Protein AF-A0A381U3B8-F1 (afdb_monomer)

Structure (mmCIF, N/CA/C/O backbone):
data_AF-A0A381U3B8-F1
#
_entry.id   AF-A0A381U3B8-F1
#
loop_
_atom_site.group_PDB
_atom_site.id
_atom_site.type_symbol
_atom_site.label_atom_id
_atom_site.label_alt_id
_atom_site.label_comp_id
_atom_site.label_asym_id
_atom_site.label_entity_id
_atom_site.label_seq_id
_atom_site.pdbx_PDB_ins_code
_atom_site.Cartn_x
_atom_site.Cartn_y
_atom_site.Cartn_z
_atom_site.occupancy
_atom_site.B_iso_or_equiv
_atom_site.auth_seq_id
_atom_site.auth_comp_id
_atom_site.auth_asym_id
_atom_site.auth_atom_id
_atom_site.pdbx_PDB_model_num
ATOM 1 N N . MET A 1 1 ? 16.292 30.294 47.007 1.00 71.69 1 MET A N 1
ATOM 2 C CA . MET A 1 1 ? 15.454 29.829 45.881 1.00 71.69 1 MET A CA 1
ATOM 3 C C . MET A 1 1 ? 14.102 30.485 46.007 1.00 71.69 1 MET A C 1
ATOM 5 O O . MET A 1 1 ?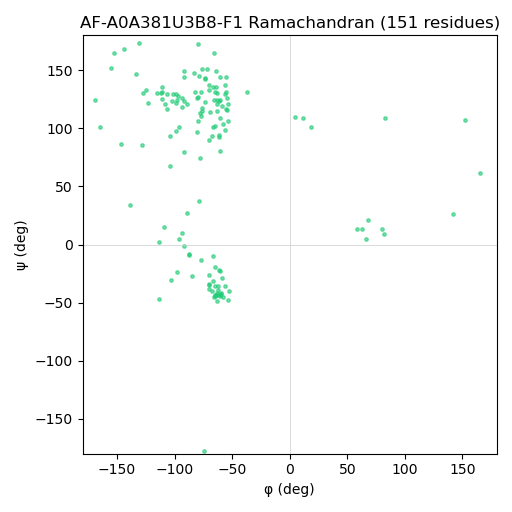 13.565 30.519 47.111 1.00 71.69 1 MET A O 1
ATOM 9 N N . ASP A 1 2 ? 13.577 31.007 44.906 1.00 92.19 2 ASP A N 1
ATOM 10 C CA . ASP A 1 2 ? 12.281 31.676 44.905 1.00 92.19 2 ASP A CA 1
ATOM 11 C C . ASP A 1 2 ? 11.144 30.650 44.964 1.00 92.19 2 ASP A C 1
ATOM 13 O O . ASP A 1 2 ? 11.273 29.522 44.484 1.00 92.19 2 ASP A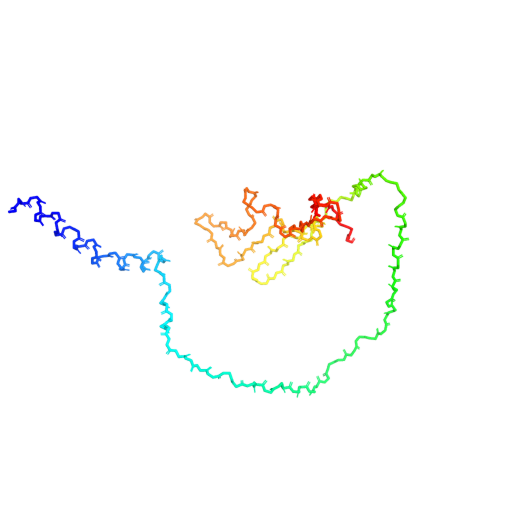 O 1
ATOM 17 N N . LYS A 1 3 ? 10.005 31.035 45.551 1.00 91.50 3 LYS A N 1
ATOM 18 C CA . LYS A 1 3 ? 8.826 30.158 45.708 1.00 91.50 3 LYS A CA 1
ATOM 19 C C . LYS A 1 3 ? 8.347 29.597 44.364 1.00 91.50 3 LYS A C 1
ATOM 21 O O . LYS A 1 3 ? 7.959 28.437 44.274 1.00 91.50 3 LYS A O 1
ATOM 26 N N . ASN A 1 4 ? 8.457 30.409 43.315 1.00 92.88 4 ASN A N 1
ATOM 27 C CA . ASN A 1 4 ? 8.100 30.040 41.947 1.00 92.88 4 ASN A CA 1
ATOM 28 C C . ASN A 1 4 ? 9.080 29.015 41.366 1.00 92.88 4 ASN A C 1
ATOM 30 O O . ASN A 1 4 ? 8.668 28.114 40.645 1.00 92.88 4 ASN A O 1
ATOM 34 N N . THR A 1 5 ? 10.363 29.112 41.723 1.00 93.88 5 THR A N 1
ATOM 35 C CA . THR A 1 5 ? 11.381 28.131 41.336 1.00 93.88 5 THR A CA 1
ATOM 36 C C . THR A 1 5 ? 11.096 26.781 41.987 1.00 93.88 5 THR A C 1
ATOM 38 O O . THR A 1 5 ? 11.118 25.763 41.306 1.00 93.88 5 THR A O 1
ATOM 41 N N . VAL A 1 6 ? 10.759 26.762 43.282 1.00 94.56 6 VAL A N 1
ATOM 42 C CA . VAL A 1 6 ? 10.397 25.523 43.996 1.00 94.56 6 VAL A CA 1
ATOM 43 C C . VAL A 1 6 ? 9.134 24.890 43.404 1.00 94.56 6 VAL A C 1
ATOM 45 O O . VAL A 1 6 ? 9.105 23.682 43.173 1.00 94.56 6 VAL A O 1
ATOM 48 N N . LEU A 1 7 ? 8.114 25.698 43.098 1.00 95.12 7 LEU A N 1
ATOM 49 C CA . LEU A 1 7 ? 6.884 25.217 42.469 1.00 95.12 7 LEU A CA 1
ATOM 50 C C . LEU A 1 7 ? 7.138 24.640 41.066 1.00 95.12 7 LEU A C 1
ATOM 52 O O . LEU A 1 7 ? 6.602 23.584 40.740 1.00 95.12 7 LEU A O 1
ATOM 56 N N . ALA A 1 8 ? 7.981 25.289 40.256 1.00 95.00 8 ALA A N 1
ATOM 57 C CA . ALA A 1 8 ? 8.345 24.795 38.929 1.00 95.00 8 ALA A CA 1
ATOM 58 C C . ALA A 1 8 ? 9.031 23.421 39.000 1.00 95.00 8 ALA A C 1
ATOM 60 O O . ALA A 1 8 ? 8.673 22.521 38.243 1.00 95.00 8 ALA A O 1
ATOM 61 N N . PHE A 1 9 ? 9.951 23.224 39.950 1.00 96.00 9 PHE A N 1
ATOM 62 C CA . PHE A 1 9 ? 10.584 21.920 40.167 1.00 96.00 9 PHE A CA 1
ATOM 63 C C . PHE A 1 9 ? 9.580 20.837 40.579 1.00 96.00 9 PHE A C 1
ATOM 65 O O . PHE A 1 9 ? 9.672 19.713 40.087 1.00 96.00 9 PHE A O 1
ATOM 72 N N . LEU A 1 10 ? 8.599 21.168 41.423 1.00 96.31 10 LEU A N 1
ATOM 73 C CA . LEU A 1 10 ? 7.545 20.231 41.820 1.00 96.31 10 LEU A CA 1
ATOM 74 C C . LEU A 1 10 ? 6.676 19.813 40.625 1.00 96.31 10 LEU A C 1
ATOM 76 O O . LEU A 1 10 ? 6.390 18.629 40.461 1.00 96.31 10 LEU A O 1
ATOM 80 N N . ILE A 1 11 ? 6.296 20.763 39.767 1.00 96.50 11 ILE A N 1
ATOM 81 C CA . ILE A 1 11 ? 5.499 20.479 38.565 1.00 96.50 11 ILE A CA 1
ATOM 82 C C . ILE A 1 11 ? 6.293 19.612 37.580 1.00 96.50 11 ILE A C 1
ATOM 84 O O . ILE A 1 11 ? 5.756 18.630 37.076 1.00 96.50 11 ILE A O 1
ATOM 88 N N . ILE A 1 12 ? 7.572 19.921 37.340 1.00 96.06 12 ILE A N 1
ATOM 89 C CA . ILE A 1 12 ? 8.432 19.115 36.459 1.00 96.06 12 ILE A CA 1
ATOM 90 C C . ILE A 1 12 ? 8.560 17.684 36.994 1.00 96.06 12 ILE A C 1
ATOM 92 O O . ILE A 1 12 ? 8.408 16.740 36.225 1.00 96.06 12 ILE A O 1
ATOM 96 N N . ALA A 1 13 ? 8.778 17.506 38.301 1.00 95.94 13 ALA A N 1
ATOM 97 C CA . ALA A 1 13 ? 8.848 16.180 38.912 1.00 95.94 13 ALA A CA 1
ATOM 98 C C . ALA A 1 13 ? 7.544 15.385 38.724 1.00 95.94 13 ALA A C 1
ATOM 100 O O . ALA A 1 13 ? 7.587 14.204 38.385 1.00 95.94 13 ALA A O 1
ATOM 101 N N . LEU A 1 14 ? 6.388 16.037 38.881 1.00 97.12 14 LEU A N 1
ATOM 102 C CA . LEU A 1 14 ? 5.080 15.410 38.688 1.00 97.12 14 LEU A CA 1
ATOM 103 C C . LEU A 1 14 ? 4.832 15.028 37.221 1.00 97.12 14 LEU A C 1
ATOM 105 O O . LEU A 1 14 ? 4.333 13.938 36.950 1.00 97.12 14 LEU A O 1
ATOM 109 N N . ILE A 1 15 ? 5.229 15.884 36.274 1.00 95.19 15 ILE A N 1
ATOM 110 C CA . ILE A 1 15 ? 5.155 15.580 34.840 1.00 95.19 15 ILE A CA 1
ATOM 111 C C . ILE A 1 15 ? 6.060 14.390 34.503 1.00 95.19 15 ILE A C 1
ATOM 113 O O . ILE A 1 15 ? 5.596 13.454 33.862 1.00 95.19 15 ILE A O 1
ATOM 117 N N . LEU A 1 16 ? 7.319 14.383 34.955 1.00 94.19 16 LEU A N 1
ATOM 118 C CA . LEU A 1 16 ? 8.254 13.281 34.694 1.00 94.19 16 LEU A CA 1
ATOM 119 C C . LEU A 1 16 ? 7.774 11.954 35.298 1.00 94.19 16 LEU A C 1
ATOM 121 O O . LEU A 1 16 ? 7.949 10.910 34.679 1.00 94.19 16 LEU A O 1
ATOM 125 N N . MET A 1 17 ? 7.129 11.997 36.466 1.00 93.94 17 MET A N 1
ATOM 126 C CA . MET A 1 17 ? 6.516 10.825 37.095 1.00 93.94 17 MET A CA 1
ATOM 127 C C . MET A 1 17 ? 5.271 10.332 36.336 1.00 93.94 17 MET A C 1
ATOM 129 O O . MET A 1 17 ? 5.031 9.129 36.281 1.00 93.94 17 MET A O 1
ATOM 133 N N . GLY A 1 18 ? 4.490 11.235 35.733 1.00 93.06 18 GLY A N 1
ATOM 134 C CA . GLY A 1 18 ? 3.281 10.896 34.972 1.00 93.06 18 GLY A CA 1
ATOM 135 C C . GLY A 1 18 ? 3.518 10.519 33.505 1.00 93.06 18 GLY A C 1
ATOM 136 O O . GLY A 1 18 ? 2.742 9.746 32.949 1.00 93.06 18 GLY A O 1
ATOM 137 N N . MET A 1 19 ? 4.584 11.023 32.874 1.00 90.12 19 MET A N 1
ATOM 138 C CA . MET A 1 19 ? 4.925 10.746 31.472 1.00 90.12 19 MET A CA 1
ATOM 139 C C . MET A 1 19 ? 5.010 9.251 31.107 1.00 90.12 19 MET A C 1
ATOM 141 O O . MET A 1 19 ? 4.400 8.895 30.099 1.00 90.12 19 MET A O 1
ATOM 145 N N . PRO A 1 20 ? 5.701 8.361 31.858 1.00 86.06 20 PRO A N 1
ATOM 146 C CA . PRO A 1 20 ? 5.779 6.947 31.478 1.00 86.06 20 PRO A CA 1
ATOM 147 C C . PRO A 1 20 ? 4.392 6.296 31.406 1.00 86.06 20 PRO A C 1
ATOM 149 O O . PRO A 1 20 ? 4.074 5.633 30.424 1.00 86.06 20 PRO A O 1
ATOM 152 N N . TYR A 1 21 ? 3.527 6.583 32.381 1.00 86.81 21 TYR A N 1
ATOM 153 C CA . TYR A 1 21 ? 2.157 6.069 32.411 1.00 86.81 21 TYR A CA 1
ATOM 154 C C . TYR A 1 21 ? 1.270 6.688 31.321 1.00 86.81 21 TYR A C 1
ATOM 156 O O . TYR A 1 21 ? 0.457 6.006 30.699 1.00 86.81 21 TYR A O 1
ATOM 164 N N . TYR A 1 22 ? 1.441 7.985 31.052 1.00 87.94 22 TYR A N 1
ATOM 165 C CA . TYR A 1 22 ? 0.727 8.657 29.971 1.00 87.94 22 TYR A CA 1
ATOM 166 C C . TYR A 1 22 ? 1.009 7.989 28.620 1.00 87.94 22 TYR A C 1
ATOM 168 O O . TYR A 1 22 ? 0.063 7.709 27.888 1.00 87.94 22 TYR A O 1
ATOM 176 N N . TYR A 1 23 ? 2.274 7.672 28.314 1.00 86.44 23 TYR A N 1
ATOM 177 C CA . TYR A 1 23 ? 2.654 7.022 27.054 1.00 86.44 23 TYR A CA 1
ATOM 178 C C . TYR A 1 23 ? 2.118 5.592 26.910 1.00 86.44 23 TYR A C 1
ATOM 180 O O . TYR A 1 23 ? 1.787 5.196 25.790 1.00 86.44 23 TYR A O 1
ATOM 188 N N . GLU A 1 24 ? 1.968 4.847 28.010 1.00 82.50 24 GLU A N 1
ATOM 189 C CA . GLU A 1 24 ? 1.287 3.544 28.013 1.00 82.50 24 GLU A CA 1
ATOM 190 C C . GLU A 1 24 ? -0.203 3.681 27.666 1.00 82.50 24 GLU A C 1
ATOM 192 O O . GLU A 1 24 ? -0.713 2.928 26.838 1.00 82.50 24 GLU A O 1
ATOM 197 N N . MET A 1 25 ? -0.898 4.677 28.232 1.00 78.75 25 MET A N 1
ATOM 198 C CA . MET A 1 25 ? -2.337 4.874 28.011 1.00 78.75 25 MET A CA 1
ATOM 199 C C . MET A 1 25 ? -2.677 5.232 26.556 1.00 78.75 25 MET A C 1
ATOM 201 O O . MET A 1 25 ? -3.714 4.816 26.043 1.00 78.75 25 MET A O 1
ATOM 205 N N . ILE A 1 26 ? -1.820 6.006 25.885 1.00 85.62 26 ILE A N 1
ATOM 206 C CA . ILE A 1 26 ? -2.042 6.448 24.496 1.00 85.62 26 ILE A CA 1
ATOM 207 C C . ILE A 1 26 ? -1.343 5.567 23.450 1.00 85.62 26 ILE A C 1
ATOM 209 O O . ILE A 1 26 ? -1.368 5.898 22.267 1.00 85.62 26 ILE A O 1
ATOM 213 N N . GLY A 1 27 ? -0.711 4.462 23.865 1.00 77.12 27 GLY A N 1
ATOM 214 C CA . GLY A 1 27 ? -0.058 3.512 22.958 1.00 77.12 27 GLY A CA 1
ATOM 215 C C . GLY A 1 27 ? 1.182 4.057 22.239 1.00 77.12 27 GLY A C 1
ATOM 216 O O . GLY A 1 27 ? 1.565 3.521 21.203 1.00 77.12 27 GLY A O 1
ATOM 217 N N . LEU A 1 28 ? 1.808 5.117 22.767 1.00 69.00 28 LEU A N 1
ATOM 218 C CA . LEU A 1 28 ? 3.069 5.671 22.249 1.00 69.00 28 LEU A CA 1
ATOM 219 C C . LEU A 1 28 ? 4.306 5.075 22.937 1.00 69.00 28 LEU A C 1
ATOM 221 O O . LEU A 1 28 ? 5.430 5.449 22.601 1.00 69.00 28 LEU A O 1
ATOM 225 N N . ALA A 1 29 ? 4.115 4.182 23.911 1.00 67.75 29 ALA A N 1
ATOM 226 C CA . ALA A 1 29 ? 5.208 3.498 24.582 1.00 67.75 29 ALA A CA 1
ATOM 227 C C . ALA A 1 29 ? 6.014 2.662 23.566 1.00 67.75 29 ALA A C 1
ATOM 229 O O . ALA A 1 29 ? 5.440 1.801 22.891 1.00 67.75 29 ALA A O 1
ATOM 230 N N . PRO A 1 30 ? 7.336 2.887 23.443 1.00 68.44 30 PRO A N 1
ATOM 231 C CA . PRO A 1 30 ? 8.201 1.990 22.695 1.00 68.44 30 PRO A CA 1
ATOM 232 C C . PRO A 1 30 ? 8.063 0.572 23.264 1.00 68.44 30 PRO A C 1
ATOM 234 O O . PRO A 1 30 ? 8.033 0.422 24.490 1.00 68.44 30 PRO A O 1
ATOM 237 N N . PRO A 1 31 ? 7.980 -0.474 22.422 1.00 70.12 31 PRO A N 1
ATOM 238 C CA . PRO A 1 31 ? 8.042 -1.841 22.919 1.00 70.12 31 PRO A CA 1
ATOM 239 C C . PRO A 1 31 ? 9.337 -2.016 23.728 1.00 70.12 31 PRO A C 1
ATOM 241 O O . PRO A 1 31 ? 10.350 -1.406 23.367 1.00 70.12 31 PRO A O 1
ATOM 244 N N . PRO A 1 32 ? 9.332 -2.812 24.815 1.00 66.25 32 PRO A N 1
ATOM 245 C CA . PRO A 1 32 ? 10.544 -3.063 25.581 1.00 66.25 32 PRO A CA 1
ATOM 246 C C . PRO A 1 32 ? 11.621 -3.577 24.623 1.00 66.25 32 PRO A C 1
ATOM 248 O O . PRO A 1 32 ? 11.444 -4.614 23.980 1.00 66.25 32 PRO A O 1
ATOM 251 N N . SER A 1 33 ? 12.701 -2.803 24.475 1.00 61.62 33 SER A N 1
ATOM 252 C CA . SER A 1 33 ? 13.850 -3.213 23.674 1.00 61.62 33 SER A CA 1
ATOM 253 C C . SER A 1 33 ? 14.395 -4.495 24.296 1.00 61.62 33 SER A C 1
ATOM 255 O O . SER A 1 33 ? 14.691 -4.481 25.494 1.00 61.62 33 SER A O 1
ATOM 257 N N . PRO A 1 34 ? 14.524 -5.594 23.534 1.00 52.97 34 PRO A N 1
ATOM 258 C CA . PRO A 1 34 ? 15.250 -6.759 24.003 1.00 52.97 34 PRO A CA 1
ATOM 259 C C . PRO A 1 34 ? 16.647 -6.302 24.413 1.00 52.97 34 PRO A C 1
ATOM 261 O O . PRO A 1 34 ? 17.324 -5.615 23.647 1.00 52.97 34 PRO A O 1
ATOM 264 N N . GLU A 1 35 ? 17.034 -6.620 25.642 1.00 47.44 35 GLU A N 1
ATOM 265 C CA . GLU A 1 35 ? 18.381 -6.387 26.140 1.00 47.44 35 GLU A CA 1
ATOM 266 C C . GLU A 1 35 ? 19.381 -7.041 25.172 1.00 47.44 35 GLU A C 1
ATOM 268 O O . GLU A 1 35 ? 19.319 -8.242 24.900 1.00 47.44 35 GLU A O 1
ATOM 273 N N . GLU A 1 36 ? 20.286 -6.236 24.611 1.00 50.31 36 GLU A N 1
ATOM 274 C CA . GLU A 1 36 ? 21.481 -6.727 23.932 1.00 50.31 36 GLU A CA 1
ATOM 275 C C . GLU A 1 36 ? 22.309 -7.522 24.941 1.00 50.31 36 GLU A C 1
ATOM 277 O O . GLU A 1 36 ? 22.901 -6.963 25.864 1.00 50.31 36 GLU A O 1
ATOM 282 N N . GLY A 1 37 ? 22.348 -8.841 24.772 1.00 44.19 37 GLY A N 1
ATOM 283 C CA . GLY A 1 37 ? 23.171 -9.683 25.625 1.00 44.19 37 GLY A CA 1
ATOM 284 C C . GLY A 1 37 ? 22.852 -11.163 25.538 1.00 44.19 37 GLY A C 1
ATOM 285 O O . GLY A 1 37 ? 22.507 -11.755 26.553 1.00 44.19 37 GLY A O 1
ATOM 286 N N . GLN A 1 38 ? 23.007 -11.767 24.356 1.00 35.66 38 GLN A N 1
ATOM 287 C CA . GLN A 1 38 ? 23.373 -13.182 24.241 1.00 35.66 38 GLN A CA 1
ATOM 288 C C . GLN A 1 38 ? 23.835 -13.505 22.814 1.00 35.66 38 GLN A C 1
ATOM 290 O O . GLN A 1 38 ? 23.046 -13.675 21.887 1.00 35.66 38 GLN A O 1
ATOM 295 N N . GLU A 1 39 ? 25.157 -13.590 22.650 1.00 50.88 39 GLU A N 1
ATOM 296 C CA . GLU A 1 39 ? 25.774 -14.382 21.591 1.00 50.88 39 GLU A CA 1
ATOM 297 C C . GLU A 1 39 ? 25.370 -15.849 21.793 1.00 50.88 39 GLU A C 1
ATOM 299 O O . GLU A 1 39 ? 26.019 -16.589 22.530 1.00 50.88 39 GLU A O 1
ATOM 304 N N . GLU A 1 40 ? 24.305 -16.297 21.133 1.00 43.38 40 GLU A N 1
ATOM 305 C CA . GLU A 1 40 ? 24.044 -17.726 20.979 1.00 43.38 40 GLU A CA 1
ATOM 306 C C . GLU A 1 40 ? 24.403 -18.172 19.561 1.00 43.38 40 GLU A C 1
ATOM 308 O O . GLU A 1 40 ? 23.642 -18.065 18.604 1.00 43.38 40 GLU A O 1
ATOM 313 N N . SER A 1 41 ? 25.651 -18.634 19.461 1.00 38.22 41 SER A N 1
ATOM 314 C CA . SER A 1 41 ? 26.156 -19.700 18.595 1.00 38.22 41 SER A CA 1
ATOM 315 C C . SER A 1 41 ? 25.203 -20.186 17.489 1.00 38.22 41 SER A C 1
ATOM 317 O O . SER A 1 41 ? 24.264 -20.949 17.725 1.00 38.22 41 SER A O 1
ATOM 319 N N . PHE A 1 42 ? 25.538 -19.847 16.242 1.00 37.78 42 PHE A N 1
ATOM 320 C CA . PHE A 1 42 ? 25.008 -20.516 15.058 1.00 37.78 42 PHE A CA 1
ATOM 321 C C . PHE A 1 42 ? 25.235 -22.034 15.157 1.00 37.78 42 PHE A C 1
ATOM 323 O O . PHE A 1 42 ? 26.341 -22.528 14.931 1.00 37.78 42 PHE A O 1
ATOM 330 N N . LYS A 1 43 ? 24.169 -22.796 15.424 1.00 42.56 43 LYS A N 1
ATOM 331 C CA . LYS A 1 43 ? 24.111 -24.225 15.099 1.00 42.56 43 LYS A CA 1
ATOM 332 C C . LYS A 1 43 ? 23.355 -24.408 13.782 1.00 42.56 43 LYS A C 1
ATOM 334 O O . LYS A 1 43 ? 22.213 -23.963 13.681 1.00 42.56 43 LYS A O 1
ATOM 339 N N . PRO A 1 44 ? 23.943 -25.070 12.770 1.00 37.69 44 PRO A N 1
ATOM 340 C CA . PRO A 1 44 ? 23.259 -25.303 11.507 1.00 37.69 44 PRO A CA 1
ATOM 341 C C . PRO A 1 44 ? 22.123 -26.305 11.728 1.00 37.69 44 PRO A C 1
ATOM 343 O O . PRO A 1 44 ? 22.355 -27.474 12.048 1.00 37.69 44 PRO A O 1
ATOM 346 N N . ILE A 1 45 ? 20.881 -25.850 11.561 1.00 39.03 45 ILE A N 1
ATOM 347 C CA . ILE A 1 45 ? 19.718 -26.734 11.546 1.00 39.03 45 ILE A CA 1
ATOM 348 C C . ILE A 1 45 ? 19.688 -27.441 10.191 1.00 39.03 45 ILE A C 1
ATOM 350 O O . ILE A 1 45 ? 19.547 -26.839 9.129 1.00 39.03 45 ILE A O 1
ATOM 354 N N . ARG A 1 46 ? 19.867 -28.757 10.265 1.00 40.81 46 ARG A N 1
ATOM 355 C CA . ARG A 1 46 ? 19.751 -29.731 9.182 1.00 40.81 46 ARG A CA 1
ATOM 356 C C . ARG A 1 46 ? 18.358 -29.636 8.544 1.00 40.81 46 ARG A C 1
ATOM 358 O O . ARG A 1 46 ? 17.357 -29.681 9.254 1.00 40.81 46 ARG A O 1
ATOM 365 N N . ALA A 1 47 ? 18.306 -29.528 7.217 1.00 43.12 47 ALA A N 1
ATOM 366 C CA . ALA A 1 47 ? 17.065 -29.493 6.445 1.00 43.12 47 ALA A CA 1
ATOM 367 C C . ALA A 1 47 ? 16.174 -30.720 6.746 1.00 43.12 47 ALA A C 1
ATOM 369 O O . ALA A 1 47 ? 16.675 -31.850 6.683 1.00 43.12 47 ALA A O 1
ATOM 370 N N . PRO A 1 48 ? 14.869 -30.549 7.027 1.00 38.69 48 PRO A N 1
ATOM 371 C CA . PRO A 1 48 ? 13.940 -31.664 7.069 1.00 38.69 48 PRO A CA 1
ATOM 372 C C . PRO A 1 48 ? 13.600 -32.074 5.634 1.00 38.69 48 PRO A C 1
ATOM 374 O O . PRO A 1 48 ? 12.919 -31.358 4.902 1.00 38.69 48 PRO A O 1
ATOM 377 N N . SER A 1 49 ? 14.067 -33.252 5.228 1.00 44.31 49 SER A N 1
ATOM 378 C CA . SER A 1 49 ? 13.510 -33.982 4.095 1.00 44.31 49 SER A CA 1
ATOM 379 C C . SER A 1 49 ? 12.087 -34.421 4.446 1.00 44.31 49 SER A C 1
ATOM 381 O O . SER A 1 49 ? 11.906 -35.405 5.163 1.00 44.31 49 SER A O 1
ATOM 383 N N . ILE A 1 50 ? 11.079 -33.707 3.949 1.00 35.34 50 ILE A N 1
ATOM 384 C CA . ILE A 1 50 ? 9.701 -34.202 3.930 1.00 35.34 50 ILE A CA 1
ATOM 385 C C . ILE A 1 50 ? 9.442 -34.738 2.527 1.00 35.34 50 ILE A C 1
ATOM 387 O O . ILE A 1 50 ? 9.142 -34.001 1.593 1.00 35.34 50 ILE A O 1
ATOM 391 N N . GLY A 1 51 ? 9.588 -36.053 2.394 1.00 37.84 51 GLY A N 1
ATOM 392 C CA . GLY A 1 51 ? 8.850 -36.797 1.393 1.00 37.84 51 GLY A CA 1
ATOM 393 C C . GLY A 1 51 ? 7.417 -36.956 1.888 1.00 37.84 51 GLY A C 1
ATOM 394 O O . GLY A 1 51 ? 7.181 -37.559 2.930 1.00 37.84 51 GLY A O 1
ATOM 395 N N . SER A 1 52 ? 6.460 -36.394 1.164 1.00 35.06 52 SER A N 1
ATOM 396 C CA . SER A 1 52 ? 5.142 -36.999 0.961 1.00 35.06 52 SER A CA 1
ATOM 397 C C . SER A 1 52 ? 4.395 -36.234 -0.128 1.00 35.06 52 SER A C 1
ATOM 399 O O . SER A 1 52 ? 4.246 -35.018 -0.112 1.00 35.06 52 SER A O 1
ATOM 401 N N . SER A 1 53 ? 3.995 -37.031 -1.106 1.00 42.41 53 SER A N 1
ATOM 402 C CA . SER A 1 53 ? 3.122 -36.796 -2.246 1.00 42.41 53 SER A CA 1
ATOM 403 C C . SER A 1 53 ? 1.921 -35.876 -2.003 1.00 42.41 53 SER A C 1
ATOM 405 O O . SER A 1 53 ? 1.088 -36.175 -1.151 1.00 42.41 53 SER A O 1
ATOM 407 N N . PHE A 1 54 ? 1.743 -34.898 -2.893 1.00 34.69 54 PHE A N 1
ATOM 408 C CA . PHE A 1 54 ? 0.429 -34.450 -3.366 1.00 34.69 54 PHE A CA 1
ATOM 409 C C . PHE A 1 54 ? 0.462 -34.320 -4.905 1.00 34.69 54 PHE A C 1
ATOM 411 O O . PHE A 1 54 ? 1.534 -34.085 -5.467 1.00 34.69 54 PHE A O 1
ATOM 418 N N . PRO A 1 55 ? -0.662 -34.599 -5.591 1.00 36.31 55 PRO A N 1
ATOM 419 C CA . PRO A 1 55 ? -0.682 -35.055 -6.980 1.00 36.31 55 PRO A CA 1
ATOM 420 C C . PRO A 1 55 ? -0.357 -33.955 -7.995 1.00 36.31 55 PRO A C 1
ATOM 422 O O . PRO A 1 55 ? -0.758 -32.802 -7.850 1.00 36.31 55 PRO A O 1
ATOM 425 N N . ALA A 1 56 ? 0.354 -34.357 -9.048 1.00 36.12 56 ALA A N 1
ATOM 426 C CA . ALA A 1 56 ? 0.679 -33.532 -10.201 1.00 36.12 56 ALA A CA 1
ATOM 427 C C . ALA A 1 56 ? -0.591 -33.135 -10.976 1.00 36.12 56 ALA A C 1
ATOM 429 O O . ALA A 1 56 ? -1.373 -34.024 -11.324 1.00 36.12 56 ALA A O 1
ATOM 430 N N . PRO A 1 57 ? -0.787 -31.851 -11.322 1.00 38.69 57 PRO A N 1
ATOM 431 C CA . PRO A 1 57 ? -1.631 -31.502 -12.446 1.00 38.69 57 PRO A CA 1
ATOM 432 C C . PRO A 1 57 ? -0.889 -31.847 -13.741 1.00 38.69 57 PRO A C 1
ATOM 434 O O . PRO A 1 57 ? 0.245 -31.441 -13.995 1.00 38.69 57 PRO A O 1
ATOM 437 N N . GLU A 1 58 ? -1.561 -32.678 -14.516 1.00 33.56 58 GLU A N 1
ATOM 438 C CA . GLU A 1 58 ? -1.160 -33.243 -15.787 1.00 33.56 58 GLU A CA 1
ATOM 439 C C . GLU A 1 58 ? -0.976 -32.157 -16.865 1.00 33.56 58 GLU A C 1
ATOM 441 O O . GLU A 1 58 ? -1.815 -31.282 -17.061 1.00 33.56 58 GLU A O 1
ATOM 446 N N . ASN A 1 59 ? 0.176 -32.232 -17.530 1.00 43.22 59 ASN A N 1
ATOM 447 C CA . ASN A 1 59 ? 0.576 -31.658 -18.817 1.00 43.22 59 ASN A CA 1
ATOM 448 C C . ASN A 1 59 ? -0.419 -30.729 -19.545 1.00 43.22 59 ASN A C 1
ATOM 450 O O . ASN A 1 59 ? -1.337 -31.172 -20.232 1.00 43.22 59 ASN A O 1
ATOM 454 N N . THR A 1 60 ? -0.096 -29.437 -19.582 1.00 39.75 60 THR A N 1
ATOM 455 C CA . THR A 1 60 ? -0.455 -28.552 -20.702 1.00 39.75 60 THR A CA 1
ATOM 456 C C . THR A 1 60 ? 0.830 -27.867 -21.172 1.00 39.75 60 THR A C 1
ATOM 458 O O . THR A 1 60 ? 1.612 -27.417 -20.332 1.00 39.75 60 THR A O 1
ATOM 461 N N . PRO A 1 61 ? 1.144 -27.855 -22.481 1.00 37.53 61 PRO A N 1
ATOM 462 C CA . PRO A 1 61 ? 2.463 -27.456 -22.945 1.00 37.53 61 PRO A CA 1
ATOM 463 C C . PRO A 1 61 ? 2.709 -25.982 -22.637 1.00 37.53 61 PRO A C 1
ATOM 465 O O . PRO A 1 61 ? 1.962 -25.107 -23.075 1.00 37.53 61 PRO A O 1
ATOM 468 N N . VAL A 1 62 ? 3.806 -25.715 -21.927 1.00 38.72 62 VAL A N 1
ATOM 469 C CA . VAL A 1 62 ? 4.422 -24.392 -21.852 1.00 38.72 62 VAL A CA 1
ATOM 470 C C . VAL A 1 62 ? 4.830 -24.022 -23.274 1.00 38.72 62 VAL A C 1
ATOM 472 O O . VAL A 1 62 ? 5.919 -24.367 -23.739 1.00 38.72 62 VAL A O 1
ATOM 475 N N . GLN A 1 63 ? 3.950 -23.330 -23.996 1.00 37.31 63 GLN A N 1
ATOM 476 C CA . GLN A 1 63 ? 4.393 -22.540 -25.127 1.00 37.31 63 GLN A CA 1
ATOM 477 C C . GLN A 1 63 ? 5.270 -21.441 -24.545 1.00 37.31 63 GLN A C 1
ATOM 479 O O . GLN A 1 63 ? 4.799 -20.459 -23.977 1.00 37.31 63 GLN A O 1
ATOM 484 N N . ARG A 1 64 ? 6.580 -21.647 -24.670 1.00 48.09 64 ARG A N 1
ATOM 485 C CA . ARG A 1 64 ? 7.583 -20.593 -24.623 1.00 48.09 64 ARG A CA 1
ATOM 486 C C . ARG A 1 64 ? 7.266 -19.642 -25.778 1.00 48.09 64 ARG A C 1
ATOM 488 O O . ARG A 1 64 ? 7.826 -19.761 -26.863 1.00 48.09 64 ARG A O 1
ATOM 495 N N . GLY A 1 65 ? 6.293 -18.765 -25.554 1.00 31.72 65 GLY A N 1
ATOM 496 C CA . GLY A 1 65 ? 5.912 -17.702 -26.464 1.00 31.72 65 GLY A CA 1
ATOM 497 C C . GLY A 1 65 ? 7.055 -16.709 -26.523 1.00 31.72 65 GLY A C 1
ATOM 498 O O . GLY A 1 65 ? 7.187 -15.840 -25.667 1.00 31.72 65 GLY A O 1
ATOM 499 N N . GLY A 1 66 ? 7.934 -16.889 -27.503 1.00 40.16 66 GLY A N 1
ATOM 500 C CA . GLY A 1 66 ? 8.919 -15.888 -27.853 1.00 40.16 66 GLY A CA 1
ATOM 501 C C . GLY A 1 66 ? 8.206 -14.638 -28.351 1.00 40.16 66 GLY A C 1
ATOM 502 O O . GLY A 1 66 ? 7.618 -14.653 -29.425 1.00 40.16 66 GLY A O 1
ATOM 503 N N . PHE A 1 67 ? 8.330 -13.542 -27.612 1.00 35.56 67 PHE A N 1
ATOM 504 C CA . PHE A 1 67 ? 8.175 -12.204 -28.169 1.00 35.56 67 PHE A CA 1
ATOM 505 C C . PHE A 1 67 ? 9.557 -11.580 -28.331 1.00 35.56 67 PHE A C 1
ATOM 507 O O . PHE A 1 67 ? 9.917 -10.605 -27.685 1.00 35.56 67 PHE A O 1
ATOM 514 N N . ALA A 1 68 ? 10.335 -12.141 -29.256 1.00 38.72 68 ALA A N 1
ATOM 515 C CA . ALA A 1 68 ? 11.316 -11.347 -29.975 1.00 38.72 68 ALA A CA 1
ATOM 516 C C . ALA A 1 68 ? 10.562 -10.545 -31.048 1.00 38.72 68 ALA A C 1
ATOM 518 O O . ALA A 1 68 ? 10.608 -10.877 -32.232 1.00 38.72 68 ALA A O 1
ATOM 519 N N . LYS A 1 69 ? 9.841 -9.492 -30.643 1.00 39.03 69 LYS A N 1
ATOM 520 C CA . LYS A 1 69 ? 9.587 -8.385 -31.568 1.00 39.03 69 LYS A CA 1
ATOM 521 C C . LYS A 1 69 ? 10.859 -7.550 -31.564 1.00 39.03 69 LYS A C 1
ATOM 523 O O . LYS A 1 69 ? 11.185 -6.902 -30.576 1.00 39.03 69 LYS A O 1
ATOM 528 N N . ARG A 1 70 ? 11.619 -7.660 -32.653 1.00 41.00 70 ARG A N 1
ATOM 529 C CA . ARG A 1 70 ? 12.728 -6.755 -32.957 1.00 41.00 70 ARG A CA 1
ATOM 530 C C . ARG A 1 70 ? 12.157 -5.336 -32.953 1.00 41.00 70 ARG A C 1
ATOM 532 O O . ARG A 1 70 ? 11.258 -5.048 -33.737 1.00 41.00 70 ARG A O 1
ATOM 539 N N . PHE A 1 71 ? 12.624 -4.507 -32.027 1.00 37.69 71 PHE A N 1
ATOM 540 C CA . PHE A 1 71 ? 12.369 -3.074 -32.043 1.00 37.69 71 PHE A CA 1
ATOM 541 C C . PHE A 1 71 ? 13.351 -2.4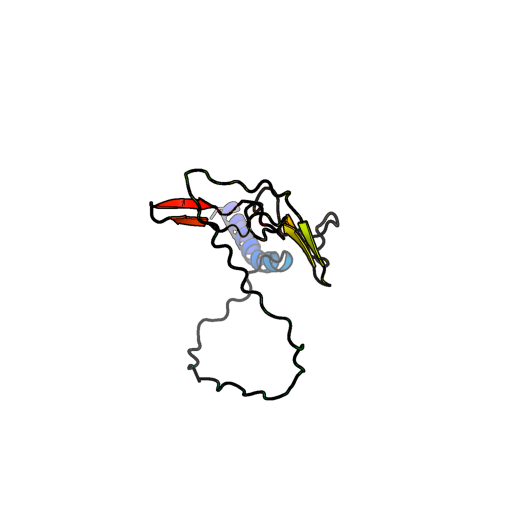58 -33.037 1.00 37.69 71 PHE A C 1
ATOM 543 O O . PHE A 1 71 ? 14.515 -2.241 -32.710 1.00 37.69 71 PHE A O 1
ATOM 550 N N . ASP A 1 72 ? 12.885 -2.241 -34.263 1.00 41.94 72 ASP A 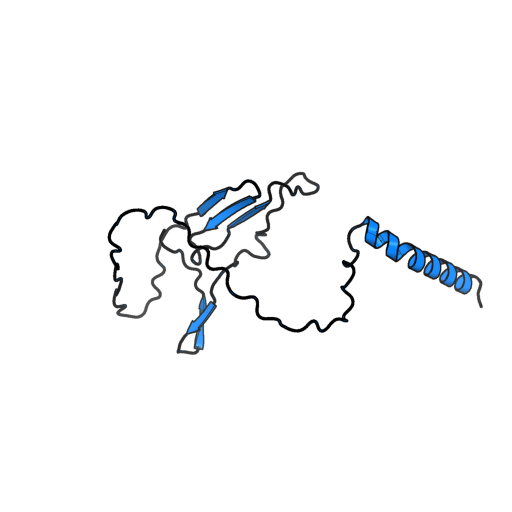N 1
ATOM 551 C CA . ASP A 1 72 ? 13.473 -1.232 -35.133 1.00 41.94 72 ASP A CA 1
ATOM 552 C C . ASP A 1 72 ? 12.921 0.132 -34.706 1.00 41.94 72 ASP A C 1
ATOM 554 O O . ASP A 1 72 ? 11.707 0.313 -34.647 1.00 41.94 72 ASP A O 1
ATOM 558 N N . GLY A 1 73 ? 13.828 1.077 -34.451 1.00 39.22 73 GLY A N 1
ATOM 559 C CA . GLY A 1 73 ? 13.566 2.512 -34.563 1.00 39.22 73 GLY A CA 1
ATOM 560 C C . GLY A 1 73 ? 12.877 3.188 -33.377 1.00 39.22 73 GLY A C 1
ATOM 561 O O . GLY A 1 73 ? 11.687 3.016 -33.155 1.00 39.22 73 GLY A O 1
ATOM 562 N N . ASP A 1 74 ? 13.667 4.002 -32.675 1.00 46.88 74 ASP A N 1
ATOM 563 C CA . ASP A 1 74 ? 13.312 5.289 -32.059 1.00 46.88 74 ASP A CA 1
ATOM 564 C C . ASP A 1 74 ? 11.810 5.567 -31.843 1.00 46.88 74 ASP A C 1
ATOM 566 O O . ASP A 1 74 ? 11.071 5.948 -32.752 1.00 46.88 74 ASP A O 1
ATOM 570 N N . GLY A 1 75 ? 11.368 5.384 -30.602 1.00 42.84 75 GLY A N 1
ATOM 571 C CA . GLY A 1 75 ? 10.014 5.700 -30.176 1.00 42.84 75 GLY A CA 1
ATOM 572 C C . GLY A 1 75 ? 9.595 4.811 -29.022 1.00 42.84 75 GLY A C 1
ATOM 573 O O . GLY A 1 75 ? 9.314 3.628 -29.202 1.00 42.84 75 GLY A O 1
ATOM 574 N N . VAL A 1 76 ? 9.529 5.383 -27.819 1.00 48.16 76 VAL A N 1
ATOM 575 C CA . VAL A 1 76 ? 8.864 4.766 -26.668 1.00 48.16 76 VAL A CA 1
ATOM 576 C C . VAL A 1 76 ? 7.424 4.464 -27.084 1.00 48.16 76 VAL A C 1
ATOM 578 O O . VAL A 1 76 ? 6.571 5.351 -27.104 1.00 48.16 76 VAL A O 1
ATOM 581 N N . VAL A 1 77 ? 7.151 3.213 -27.459 1.00 49.53 77 VAL A N 1
ATOM 582 C CA . VAL A 1 77 ? 5.795 2.743 -27.732 1.00 49.53 77 VAL A CA 1
ATOM 583 C C . VAL A 1 77 ? 5.090 2.692 -26.384 1.00 49.53 77 VAL A C 1
ATOM 585 O O . VAL A 1 77 ? 5.147 1.692 -25.671 1.00 49.53 77 VAL A O 1
ATOM 588 N N . LYS A 1 78 ? 4.446 3.800 -26.004 1.00 53.47 78 LYS A N 1
ATOM 589 C CA . LYS A 1 78 ? 3.388 3.762 -24.997 1.00 53.47 78 LYS A CA 1
ATOM 590 C C . LYS A 1 78 ? 2.334 2.809 -25.539 1.00 53.47 78 LYS A C 1
ATOM 592 O O . LYS A 1 78 ? 1.619 3.149 -26.479 1.00 53.47 78 LYS A O 1
ATOM 597 N N . SER A 1 79 ? 2.290 1.597 -24.996 1.00 56.19 79 SER A N 1
ATOM 598 C CA . SER A 1 79 ? 1.172 0.701 -25.245 1.00 56.19 79 SER A CA 1
ATOM 599 C C . SER A 1 79 ? -0.082 1.430 -24.769 1.00 56.19 79 SER A C 1
ATOM 601 O O . SER A 1 79 ? -0.161 1.828 -23.608 1.00 56.19 79 SER A O 1
ATOM 603 N N . PHE A 1 80 ? -1.025 1.683 -25.676 1.00 59.62 80 PHE A N 1
ATOM 604 C CA . PHE A 1 80 ? -2.304 2.335 -25.378 1.00 59.62 80 PHE A CA 1
ATOM 605 C C . PHE A 1 80 ? -3.292 1.339 -24.752 1.00 59.62 80 PHE A C 1
ATOM 607 O O . PHE A 1 80 ? -4.477 1.330 -25.080 1.00 59.62 80 PHE A O 1
ATOM 614 N N . SER A 1 81 ? -2.797 0.443 -23.903 1.00 74.94 81 SER A N 1
ATOM 615 C CA . SER A 1 81 ? -3.628 -0.475 -23.143 1.00 74.94 81 SER A CA 1
ATOM 616 C C . SER A 1 81 ? -4.391 0.312 -22.079 1.00 74.94 81 SER A C 1
ATOM 618 O O . SER A 1 81 ? -3.838 1.158 -21.376 1.00 74.94 81 SER A O 1
ATOM 620 N N . GLU A 1 82 ? -5.689 0.043 -21.980 1.00 89.38 82 GLU A N 1
ATOM 621 C CA . GLU A 1 82 ? -6.530 0.592 -20.922 1.00 89.38 82 GLU A CA 1
ATOM 622 C C . GLU A 1 82 ? -6.103 0.002 -19.569 1.00 89.38 82 GLU A C 1
ATOM 624 O O . GLU A 1 82 ? -5.842 -1.202 -19.460 1.00 89.38 82 GLU A O 1
ATOM 629 N N . GLU A 1 83 ? -5.992 0.851 -18.544 1.00 92.38 83 GLU A N 1
ATOM 630 C CA . GLU A 1 83 ? -5.653 0.420 -17.187 1.00 92.38 83 GLU A CA 1
ATOM 631 C C . GLU A 1 83 ? -6.752 -0.504 -16.650 1.00 92.38 83 GLU A C 1
ATOM 633 O O . GLU A 1 83 ? -7.926 -0.142 -16.601 1.00 92.38 83 GLU A O 1
ATOM 638 N N . LYS A 1 84 ? -6.366 -1.712 -16.234 1.00 94.50 84 LYS A N 1
ATOM 639 C CA . LYS A 1 84 ? -7.274 -2.708 -15.663 1.00 94.50 84 LYS A CA 1
ATOM 640 C C . LYS A 1 84 ? -6.963 -2.872 -14.184 1.00 94.50 84 LYS A C 1
ATOM 642 O O . LYS A 1 84 ? -5.799 -3.001 -13.810 1.00 94.50 84 LYS A O 1
ATOM 647 N N . ILE A 1 85 ? -8.007 -2.916 -13.361 1.00 96.06 85 ILE A N 1
ATOM 648 C CA . ILE A 1 85 ? -7.894 -3.142 -11.919 1.00 96.06 85 ILE A CA 1
ATOM 649 C C . ILE A 1 85 ? -8.480 -4.513 -11.588 1.00 96.06 85 ILE A C 1
ATOM 651 O O . ILE A 1 85 ? -9.632 -4.803 -11.910 1.00 96.06 85 ILE A O 1
ATOM 655 N N . VAL A 1 86 ? -7.683 -5.348 -10.930 1.00 96.75 86 VAL A N 1
ATOM 656 C CA . VAL A 1 86 ? -8.083 -6.650 -10.394 1.00 96.75 86 VAL A CA 1
ATOM 657 C C . VAL A 1 86 ? -8.193 -6.535 -8.881 1.00 96.75 86 VAL A C 1
ATOM 659 O O . VAL A 1 86 ? -7.267 -6.068 -8.221 1.00 96.75 86 VAL A O 1
ATOM 662 N N . TYR A 1 87 ? -9.316 -6.978 -8.321 1.00 98.00 87 TYR A N 1
ATOM 663 C CA . TYR A 1 87 ? -9.523 -6.984 -6.877 1.00 98.00 87 TYR A CA 1
ATOM 664 C C . TYR A 1 87 ? -9.210 -8.356 -6.288 1.00 98.00 87 TYR A C 1
ATOM 666 O O . TYR A 1 87 ? -9.742 -9.374 -6.730 1.00 98.00 87 TYR A O 1
ATOM 674 N N . VAL A 1 88 ? -8.356 -8.367 -5.267 1.00 98.12 88 VAL A N 1
ATOM 675 C CA . VAL A 1 88 ? -8.022 -9.546 -4.469 1.00 98.12 88 VAL A CA 1
ATOM 676 C C . VAL A 1 88 ? -8.687 -9.400 -3.111 1.00 98.12 88 VAL A C 1
ATOM 678 O O . VAL A 1 88 ? -8.370 -8.489 -2.346 1.00 98.12 88 VAL A O 1
ATOM 681 N N . GLU A 1 89 ? -9.609 -10.306 -2.805 1.00 98.44 89 GLU A N 1
ATOM 682 C CA . GLU A 1 89 ? -10.345 -10.313 -1.548 1.00 98.44 89 GLU A CA 1
ATOM 683 C C . GLU A 1 89 ? -9.938 -11.500 -0.673 1.00 98.44 89 GLU A C 1
ATOM 685 O O . GLU A 1 89 ? -9.908 -12.649 -1.110 1.00 98.44 89 GLU A O 1
ATOM 690 N N . THR A 1 90 ? -9.646 -11.215 0.595 1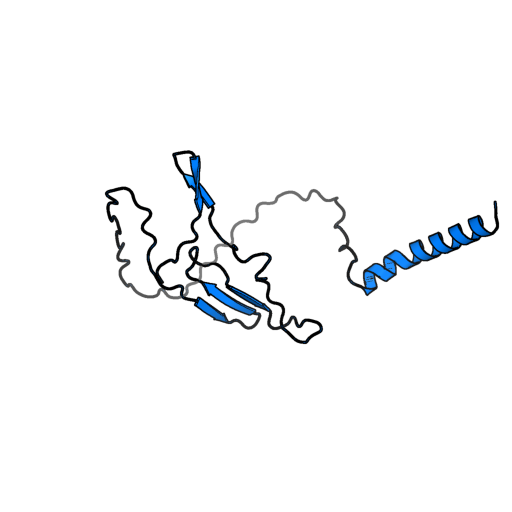.00 98.38 90 THR A N 1
ATOM 691 C CA . THR A 1 90 ? -9.315 -12.212 1.618 1.00 98.38 90 THR A CA 1
ATOM 692 C C . THR A 1 90 ? -10.136 -11.961 2.887 1.00 98.38 90 THR A C 1
ATOM 694 O O . THR A 1 90 ? -10.815 -10.936 2.990 1.00 98.38 90 THR A O 1
ATOM 697 N N . PRO A 1 91 ? -10.080 -12.841 3.905 1.00 98.50 91 PRO A N 1
ATOM 698 C CA . PRO A 1 91 ? -10.689 -12.552 5.204 1.00 98.50 91 PRO A CA 1
ATOM 699 C C . PRO A 1 91 ? -10.106 -11.323 5.923 1.00 98.50 91 PRO A C 1
ATOM 701 O O . PRO A 1 91 ? -10.779 -10.760 6.780 1.00 98.50 91 PRO A O 1
ATOM 704 N N . LEU A 1 92 ? -8.880 -10.895 5.593 1.00 98.19 92 LEU A N 1
ATOM 705 C CA . LEU A 1 92 ? -8.174 -9.822 6.307 1.00 98.19 92 LEU A CA 1
ATOM 706 C C . LEU A 1 92 ? -8.174 -8.484 5.559 1.00 98.19 92 LEU A C 1
ATOM 708 O O . LEU A 1 92 ? -8.148 -7.432 6.198 1.00 98.19 92 LEU A O 1
ATOM 712 N N . TYR A 1 93 ? -8.198 -8.506 4.226 1.00 98.50 93 TYR A N 1
ATOM 713 C CA . TYR A 1 93 ? -8.088 -7.297 3.410 1.00 98.50 93 TYR A CA 1
ATOM 714 C C . TYR A 1 93 ? -8.771 -7.422 2.043 1.00 98.50 93 TYR A C 1
ATOM 716 O O . TYR A 1 93 ? -9.073 -8.525 1.577 1.00 98.50 93 TYR A O 1
ATOM 724 N N . VAL A 1 94 ? -8.973 -6.272 1.398 1.00 98.44 94 VAL A N 1
ATOM 725 C CA . VAL A 1 94 ? -9.314 -6.140 -0.025 1.00 98.44 94 VAL A CA 1
ATOM 726 C C . VAL A 1 94 ? -8.257 -5.265 -0.691 1.00 98.44 94 VAL A C 1
ATOM 728 O O . VAL A 1 94 ? -8.062 -4.125 -0.279 1.00 98.44 94 VAL A O 1
ATOM 731 N N . ALA A 1 95 ? -7.575 -5.787 -1.707 1.00 98.00 95 ALA A N 1
ATOM 732 C CA . ALA A 1 95 ? -6.552 -5.053 -2.447 1.00 98.00 95 ALA A CA 1
ATOM 733 C C . ALA A 1 95 ? -6.980 -4.845 -3.901 1.00 98.00 95 ALA A C 1
ATOM 735 O O . ALA A 1 95 ? -7.371 -5.799 -4.571 1.00 98.00 95 ALA A O 1
ATOM 736 N N . GLY A 1 96 ? -6.895 -3.610 -4.390 1.00 97.31 96 GLY A N 1
ATOM 737 C CA . GLY A 1 96 ? -7.024 -3.292 -5.808 1.00 97.31 96 GLY A CA 1
ATOM 738 C C . GLY A 1 96 ? -5.644 -3.249 -6.453 1.00 97.31 96 GLY A C 1
ATOM 739 O O . GLY A 1 96 ? -4.813 -2.424 -6.074 1.00 97.31 96 GLY A O 1
ATOM 740 N N . VAL A 1 97 ? -5.400 -4.119 -7.428 1.00 96.06 97 VAL A N 1
ATOM 741 C CA . VAL A 1 97 ? -4.135 -4.227 -8.163 1.00 96.06 97 VAL A CA 1
ATOM 742 C C . VAL A 1 97 ? -4.345 -3.709 -9.579 1.00 96.06 97 VAL A C 1
ATOM 744 O O . VAL A 1 97 ? -5.183 -4.227 -10.311 1.00 96.06 97 VAL A O 1
ATOM 747 N N . SER A 1 98 ? -3.593 -2.687 -9.967 1.00 95.00 98 SER A N 1
ATOM 748 C CA . SER A 1 98 ? -3.612 -2.106 -11.306 1.00 95.00 98 SER A CA 1
ATOM 749 C C . SER A 1 98 ? -2.574 -2.765 -12.210 1.00 95.00 98 SER A C 1
ATOM 751 O O . SER A 1 98 ? -1.461 -3.071 -11.785 1.00 95.00 98 SER A O 1
ATOM 753 N N . SER A 1 99 ? -2.908 -2.922 -13.491 1.00 93.88 99 SER A N 1
ATOM 754 C CA . SER A 1 99 ? -1.946 -3.303 -14.527 1.00 93.88 99 SER A CA 1
ATOM 755 C C . SER A 1 99 ? -0.885 -2.229 -14.808 1.00 93.88 99 SER A C 1
ATOM 757 O O . SER A 1 99 ? 0.109 -2.497 -15.488 1.00 93.88 99 SER A O 1
ATOM 759 N N . ARG A 1 100 ? -1.041 -1.013 -14.273 1.00 93.00 100 ARG A N 1
ATOM 760 C CA . ARG A 1 100 ? -0.007 0.025 -14.297 1.00 93.00 100 ARG A CA 1
ATOM 761 C C . ARG A 1 100 ? 1.218 -0.419 -13.501 1.00 93.00 100 ARG A C 1
ATOM 763 O O . ARG A 1 100 ? 1.103 -0.978 -12.410 1.00 93.00 100 ARG A O 1
ATOM 770 N N . GLY A 1 101 ? 2.401 -0.185 -14.065 1.00 90.38 101 GLY A N 1
ATOM 771 C CA . GLY A 1 101 ? 3.670 -0.552 -13.435 1.00 90.38 101 GLY A CA 1
ATOM 772 C C . GLY A 1 101 ? 3.862 -2.057 -13.220 1.00 90.38 101 GLY A C 1
ATOM 773 O O . GLY A 1 101 ? 4.766 -2.450 -12.491 1.00 90.38 101 GLY A O 1
ATOM 774 N N . GLY A 1 102 ? 3.022 -2.894 -13.843 1.00 88.94 102 GLY A N 1
ATOM 775 C CA . GLY A 1 102 ? 3.070 -4.351 -13.716 1.00 88.94 102 GLY A CA 1
ATOM 776 C C . GLY A 1 102 ? 2.422 -4.902 -12.444 1.00 88.94 102 GLY A C 1
ATOM 777 O O . GLY A 1 102 ? 2.641 -6.069 -12.128 1.00 88.94 102 GLY A O 1
ATOM 778 N N . GLY A 1 103 ? 1.641 -4.097 -11.712 1.00 91.69 103 GLY A N 1
ATOM 779 C CA . GLY A 1 103 ? 0.967 -4.549 -10.489 1.00 91.69 103 GLY A CA 1
ATOM 780 C C . GLY A 1 103 ? 0.908 -3.527 -9.355 1.00 91.69 103 GLY A C 1
ATOM 781 O O . GLY A 1 103 ? 0.870 -3.930 -8.193 1.00 91.69 103 GLY A O 1
ATOM 782 N N . SER A 1 104 ? 0.946 -2.220 -9.638 1.00 94.31 104 SER A N 1
ATOM 783 C CA . SER A 1 104 ? 0.828 -1.200 -8.588 1.00 94.31 104 SER A CA 1
ATOM 784 C C . SER A 1 104 ? -0.512 -1.305 -7.853 1.00 94.31 104 SER A C 1
ATOM 786 O O . SER A 1 104 ? -1.552 -1.579 -8.448 1.00 94.31 104 SER A O 1
ATOM 788 N N . LEU A 1 105 ? -0.514 -1.037 -6.550 1.00 96.31 105 LEU A N 1
ATOM 789 C CA . LEU A 1 105 ? -1.721 -1.041 -5.730 1.00 96.31 105 LEU A CA 1
ATOM 790 C C . LEU A 1 105 ? -2.472 0.286 -5.868 1.00 96.31 105 LEU A C 1
ATOM 792 O O . LEU A 1 105 ? -1.886 1.359 -5.712 1.00 96.31 105 LEU A O 1
ATOM 796 N N . VAL A 1 106 ? -3.778 0.213 -6.116 1.00 95.62 106 VAL A N 1
ATOM 797 C CA . VAL A 1 106 ? -4.691 1.370 -6.082 1.00 95.62 106 VAL A CA 1
ATOM 798 C C . VAL A 1 106 ? -5.443 1.479 -4.758 1.00 95.62 106 VAL A C 1
ATOM 800 O O . VAL A 1 106 ? -5.870 2.572 -4.403 1.00 95.62 106 VAL A O 1
ATOM 803 N N . SER A 1 107 ? -5.584 0.367 -4.032 1.00 96.75 107 SER A N 1
ATOM 804 C CA . SER A 1 107 ? -6.134 0.313 -2.676 1.00 96.75 107 SER A CA 1
ATOM 805 C C . SER A 1 107 ? -5.623 -0.919 -1.934 1.00 96.75 107 SER A C 1
ATOM 807 O O . SER A 1 107 ? -5.319 -1.948 -2.545 1.00 96.75 107 SER A O 1
ATOM 809 N N . PHE A 1 108 ? -5.548 -0.826 -0.610 1.00 97.38 108 PHE A N 1
ATOM 810 C CA . PHE A 1 108 ? -5.273 -1.946 0.281 1.00 97.38 108 PHE A CA 1
ATOM 811 C C . PHE A 1 108 ? -6.031 -1.738 1.596 1.00 97.38 108 PHE A C 1
ATOM 813 O O . PHE A 1 108 ? -5.516 -1.173 2.560 1.00 97.38 108 PHE A O 1
ATOM 820 N N . ILE A 1 109 ? -7.284 -2.188 1.613 1.00 98.19 109 ILE A N 1
ATOM 821 C CA . ILE A 1 109 ? -8.248 -1.934 2.684 1.00 98.19 109 ILE A CA 1
ATOM 822 C C . ILE A 1 109 ? -8.190 -3.062 3.709 1.00 98.19 109 ILE A C 1
ATOM 824 O O . ILE A 1 109 ? -8.414 -4.224 3.366 1.00 98.19 109 ILE A O 1
ATOM 828 N N . LEU A 1 110 ? -7.945 -2.729 4.975 1.00 98.38 110 LEU A N 1
ATOM 829 C CA . LEU A 1 110 ? -7.904 -3.683 6.081 1.00 98.38 110 LEU A CA 1
ATOM 830 C C . LEU A 1 110 ? -9.298 -3.863 6.699 1.00 98.38 110 LEU A C 1
ATOM 832 O O . LEU A 1 110 ? -9.889 -2.919 7.215 1.00 98.38 110 LEU A O 1
ATOM 836 N N . LYS A 1 111 ? -9.820 -5.094 6.705 1.00 98.00 111 LYS A N 1
ATOM 837 C CA . LYS A 1 111 ? -11.218 -5.375 7.093 1.00 98.00 111 LYS A CA 1
ATOM 838 C C . LYS A 1 111 ? -11.516 -5.183 8.584 1.00 98.00 111 LYS A C 1
ATOM 840 O O . LYS A 1 111 ? -12.652 -4.893 8.939 1.00 98.00 111 LYS A O 1
ATOM 845 N N . ASN A 1 112 ? -10.507 -5.326 9.444 1.00 96.56 112 ASN A N 1
ATOM 846 C CA . ASN A 1 112 ? -10.667 -5.325 10.907 1.00 96.56 112 ASN A CA 1
ATOM 847 C C . ASN A 1 112 ? -10.114 -4.063 11.588 1.00 96.56 112 ASN A C 1
ATOM 849 O O . ASN A 1 112 ? -9.906 -4.064 12.799 1.00 96.56 112 ASN A O 1
ATOM 853 N N . TYR A 1 113 ? -9.850 -3.003 10.819 1.00 96.50 113 TYR A N 1
ATOM 854 C CA . TYR A 1 113 ? -9.234 -1.774 11.321 1.00 96.50 113 TYR A CA 1
ATOM 855 C C . TYR A 1 113 ? -10.077 -0.559 10.919 1.00 96.50 113 TYR A C 1
ATOM 857 O O . TYR A 1 113 ? -9.819 0.043 9.876 1.00 96.50 113 TYR A O 1
ATOM 865 N N . PRO A 1 114 ? -11.108 -0.214 11.709 1.00 95.81 114 PRO A N 1
ATOM 866 C CA . PRO A 1 114 ? -11.871 1.006 11.508 1.00 95.81 114 PRO A CA 1
ATOM 867 C C . PRO A 1 114 ? -11.130 2.229 12.069 1.00 95.81 114 PRO A C 1
ATOM 869 O O . PRO A 1 114 ? -10.476 2.169 13.110 1.00 95.81 114 PRO A O 1
ATOM 872 N N . LEU A 1 115 ? -11.278 3.353 11.381 1.00 93.50 115 LEU A N 1
ATOM 873 C CA . LEU A 1 115 ? -10.935 4.693 11.837 1.00 93.50 115 LEU A CA 1
ATOM 874 C C . LEU A 1 115 ? -12.037 5.240 12.760 1.00 93.50 115 LEU A C 1
ATOM 876 O O . LEU A 1 115 ? -13.116 4.661 12.903 1.00 93.50 115 LEU A O 1
ATOM 880 N N . ASN A 1 116 ? -11.782 6.398 13.374 1.00 93.62 116 ASN A N 1
ATOM 881 C CA . ASN A 1 116 ? -12.729 7.055 14.287 1.00 93.62 116 ASN A CA 1
ATOM 882 C C . ASN A 1 116 ? -14.066 7.428 13.620 1.00 93.62 116 ASN A C 1
ATOM 884 O O . ASN A 1 116 ? -15.073 7.593 14.303 1.00 93.62 116 ASN A O 1
ATOM 888 N N . ASP A 1 117 ? -14.081 7.564 12.296 1.00 92.81 117 ASP A N 1
ATOM 889 C CA . ASP A 1 117 ? -15.261 7.853 11.479 1.00 92.81 117 ASP A CA 1
ATOM 890 C C . ASP A 1 117 ? -15.941 6.583 10.927 1.00 92.81 117 ASP A C 1
ATOM 892 O O . ASP A 1 117 ? -16.844 6.673 10.099 1.00 92.81 117 ASP A O 1
ATOM 896 N N . SER A 1 118 ? -15.537 5.399 11.406 1.00 87.00 118 SER A N 1
ATOM 897 C CA . SER A 1 118 ? -15.998 4.075 10.954 1.00 87.00 118 SER A CA 1
ATOM 898 C C . SER A 1 118 ? -15.608 3.694 9.522 1.00 87.00 118 SER A C 1
ATOM 900 O O . SER A 1 118 ? -16.009 2.628 9.051 1.00 87.00 118 SER A O 1
ATOM 902 N N . THR A 1 119 ? -14.810 4.508 8.825 1.00 94.62 119 THR A N 1
ATOM 903 C CA . THR A 1 119 ? -14.190 4.085 7.564 1.00 94.62 119 THR A CA 1
ATOM 904 C C . THR A 1 119 ? -13.083 3.071 7.845 1.00 94.62 119 THR A C 1
ATOM 906 O O . THR A 1 119 ? -12.495 3.061 8.924 1.00 94.62 119 THR A O 1
ATOM 909 N N . LEU A 1 120 ? -12.813 2.162 6.910 1.00 97.00 120 LEU A N 1
ATOM 910 C CA . LEU A 1 120 ? -11.730 1.191 7.071 1.00 97.00 120 LEU A CA 1
ATOM 911 C C . LEU A 1 120 ? -10.395 1.816 6.671 1.00 97.00 120 LEU A C 1
ATOM 913 O O . LEU A 1 120 ? -10.333 2.633 5.753 1.00 97.00 120 LEU A O 1
ATOM 917 N N . VAL A 1 121 ? -9.321 1.393 7.331 1.00 97.44 121 VAL A N 1
ATOM 918 C CA . VAL A 1 121 ? -7.962 1.808 6.975 1.00 97.44 121 VAL A CA 1
ATOM 919 C C . VAL A 1 121 ? -7.617 1.314 5.568 1.00 97.44 121 VAL A C 1
ATOM 921 O O . VAL A 1 121 ? -7.590 0.107 5.322 1.00 97.44 121 VAL A O 1
ATOM 924 N N . ASP A 1 122 ? -7.305 2.250 4.671 1.00 96.81 122 ASP A N 1
ATOM 925 C CA . ASP A 1 122 ? -6.651 1.994 3.386 1.00 96.81 122 ASP A CA 1
ATOM 926 C C . ASP A 1 122 ? -5.168 2.370 3.494 1.00 96.81 122 ASP A C 1
ATOM 928 O O . ASP A 1 122 ? -4.826 3.498 3.856 1.00 96.81 122 ASP A O 1
ATOM 932 N N . LEU A 1 123 ? -4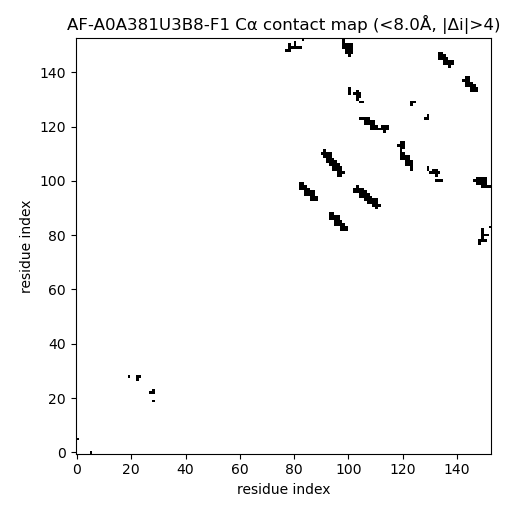.274 1.424 3.202 1.00 96.12 123 LEU A N 1
ATOM 933 C CA . LEU A 1 123 ? -2.830 1.674 3.227 1.00 96.12 123 LEU A CA 1
ATOM 934 C C . LEU A 1 123 ? -2.340 2.440 1.988 1.00 96.12 123 LEU A C 1
ATOM 936 O O . LEU A 1 123 ? -1.205 2.924 1.980 1.00 96.12 123 LEU A O 1
ATOM 940 N N . VAL A 1 124 ? -3.162 2.554 0.941 1.00 96.38 124 VAL A N 1
ATOM 941 C CA . VAL A 1 124 ? -2.858 3.357 -0.247 1.00 96.38 124 VAL A CA 1
ATOM 942 C C . VAL A 1 124 ? -3.509 4.731 -0.101 1.00 96.38 124 VAL A C 1
ATOM 944 O O . VAL A 1 124 ? -4.698 4.923 -0.341 1.00 96.38 124 VAL A O 1
ATOM 947 N N . VAL A 1 125 ? -2.700 5.719 0.268 1.00 94.56 125 VAL A N 1
ATOM 948 C CA . VAL A 1 125 ? -3.108 7.117 0.407 1.00 94.56 125 VAL A CA 1
ATOM 949 C C . VAL A 1 125 ? -2.710 7.875 -0.855 1.00 94.56 125 VAL A C 1
ATOM 951 O O . VAL A 1 125 ? -1.530 7.938 -1.219 1.00 94.56 125 VAL A O 1
ATOM 954 N N . LYS A 1 126 ? -3.701 8.476 -1.523 1.00 87.88 126 LYS A N 1
ATOM 955 C CA . LYS A 1 126 ? -3.548 9.094 -2.848 1.00 87.88 126 LYS A CA 1
ATOM 956 C C . LYS A 1 126 ? -2.401 10.108 -2.905 1.00 87.88 126 LYS A C 1
ATOM 958 O O . LYS A 1 126 ? -1.633 10.126 -3.857 1.00 87.88 126 LYS A O 1
ATOM 963 N N . GLU A 1 127 ? -2.229 10.903 -1.867 1.00 90.62 127 GLU A N 1
ATOM 964 C CA . GLU A 1 127 ? -1.242 11.978 -1.835 1.00 90.62 127 GLU A CA 1
ATOM 965 C C . GLU A 1 127 ? 0.146 11.513 -1.359 1.00 90.62 127 GLU A C 1
ATOM 967 O O . GLU A 1 127 ? 1.100 12.285 -1.428 1.00 90.62 127 GLU A O 1
ATOM 972 N N . ILE A 1 128 ? 0.283 10.267 -0.882 1.00 92.56 128 ILE A N 1
ATOM 973 C CA . ILE A 1 128 ? 1.509 9.773 -0.231 1.00 92.56 128 ILE A CA 1
ATOM 974 C C . ILE A 1 128 ? 2.192 8.685 -1.063 1.00 92.56 128 ILE A C 1
ATOM 976 O O . ILE A 1 128 ? 3.405 8.731 -1.258 1.00 92.56 128 ILE A O 1
ATOM 980 N N . ASN A 1 129 ? 1.445 7.691 -1.554 1.00 92.00 129 ASN A N 1
ATOM 981 C CA . ASN A 1 129 ? 2.035 6.476 -2.131 1.00 92.00 129 ASN A CA 1
ATOM 982 C C . ASN A 1 129 ? 1.334 5.965 -3.406 1.00 92.00 129 ASN A C 1
ATOM 984 O O . ASN A 1 129 ? 1.350 4.768 -3.688 1.00 92.00 129 ASN A O 1
ATOM 988 N N 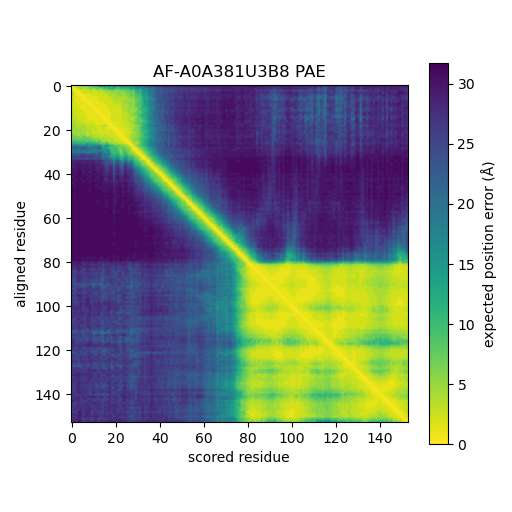. GLN A 1 130 ? 0.812 6.863 -4.248 1.00 86.00 130 GLN A N 1
ATOM 989 C CA . GLN A 1 130 ? 0.282 6.519 -5.583 1.00 86.00 130 GLN A CA 1
ATOM 990 C C . GLN A 1 130 ? 1.299 5.850 -6.522 1.00 86.00 130 GLN A C 1
ATOM 992 O O . GLN A 1 130 ? 0.929 5.074 -7.401 1.00 86.00 130 GLN A O 1
ATOM 997 N N . GLY A 1 131 ? 2.588 6.152 -6.366 1.00 86.62 131 GLY A N 1
ATOM 998 C CA . GLY A 1 131 ? 3.679 5.541 -7.132 1.00 86.62 131 GLY A CA 1
ATOM 999 C C . GLY A 1 131 ? 4.241 4.270 -6.495 1.00 86.62 131 GLY A C 1
ATOM 1000 O O . GLY A 1 131 ? 5.434 4.008 -6.644 1.00 86.62 131 GLY A O 1
ATOM 1001 N N . ASN A 1 132 ? 3.439 3.533 -5.719 1.00 91.81 132 ASN A N 1
ATOM 1002 C CA . ASN A 1 132 ? 3.913 2.330 -5.043 1.00 91.81 132 ASN A CA 1
ATOM 1003 C C . ASN A 1 132 ? 4.325 1.238 -6.044 1.00 91.81 132 ASN A C 1
ATOM 1005 O O . ASN A 1 132 ? 3.799 1.141 -7.156 1.00 91.81 132 ASN A O 1
ATOM 1009 N N . LEU A 1 133 ? 5.305 0.436 -5.618 1.00 90.75 133 LEU A N 1
ATOM 1010 C CA . LEU A 1 133 ? 5.831 -0.727 -6.342 1.00 90.75 133 LEU A CA 1
ATOM 1011 C C . LEU A 1 133 ? 6.389 -0.432 -7.749 1.00 90.75 133 LEU A C 1
ATOM 1013 O O . LEU A 1 133 ? 6.660 -1.359 -8.505 1.00 90.75 133 LEU A O 1
ATOM 1017 N N . LEU A 1 134 ? 6.617 0.840 -8.098 1.00 91.19 134 LEU A N 1
ATOM 1018 C CA . LEU A 1 134 ? 7.217 1.209 -9.378 1.00 91.19 134 LEU A CA 1
ATOM 1019 C C . LEU A 1 134 ? 8.695 0.822 -9.435 1.00 91.19 134 LEU A C 1
ATOM 1021 O O . LEU A 1 134 ? 9.471 1.092 -8.516 1.00 91.19 134 LEU A O 1
ATOM 1025 N N . ILE A 1 135 ? 9.098 0.274 -10.578 1.00 90.31 135 ILE A N 1
ATOM 1026 C CA . ILE A 1 135 ? 10.488 -0.080 -10.852 1.00 90.31 135 ILE A CA 1
ATOM 1027 C C . ILE A 1 135 ? 11.160 1.090 -11.568 1.00 90.31 135 ILE A C 1
ATOM 1029 O O . ILE A 1 135 ? 10.686 1.566 -12.603 1.00 90.31 135 ILE A O 1
ATOM 1033 N N . LYS A 1 136 ? 12.287 1.542 -11.014 1.00 92.50 136 LYS A N 1
ATOM 1034 C CA . LYS A 1 136 ? 13.143 2.574 -11.604 1.00 92.50 136 LYS A CA 1
ATOM 1035 C C . LYS A 1 136 ? 14.560 2.047 -11.726 1.00 92.50 136 LYS A C 1
ATOM 1037 O O . LYS A 1 136 ? 15.091 1.488 -10.769 1.00 92.50 136 LYS A O 1
ATOM 1042 N N . PHE A 1 137 ? 15.174 2.241 -12.883 1.00 94.38 137 PHE A N 1
ATOM 1043 C CA . PHE A 1 137 ? 16.543 1.806 -13.138 1.00 94.38 137 PHE A CA 1
ATOM 1044 C C . PHE A 1 137 ? 17.278 2.801 -14.034 1.00 94.38 137 PHE A C 1
ATOM 1046 O O . PHE A 1 137 ? 16.684 3.726 -14.590 1.00 94.38 137 PHE A O 1
ATOM 1053 N N . LYS A 1 138 ? 18.595 2.622 -14.128 1.00 97.06 138 LYS A N 1
ATOM 1054 C CA . LYS A 1 138 ? 19.446 3.330 -15.080 1.00 97.06 138 LYS A CA 1
ATOM 1055 C C . LYS A 1 138 ? 19.704 2.432 -16.276 1.00 97.06 138 LYS A C 1
ATOM 1057 O O . LYS A 1 138 ? 20.073 1.274 -16.084 1.00 97.06 138 LYS A O 1
ATOM 1062 N N . ASP A 1 139 ? 19.480 2.940 -17.478 1.00 95.50 139 ASP A N 1
ATOM 1063 C CA . ASP A 1 139 ? 19.824 2.208 -18.693 1.00 95.50 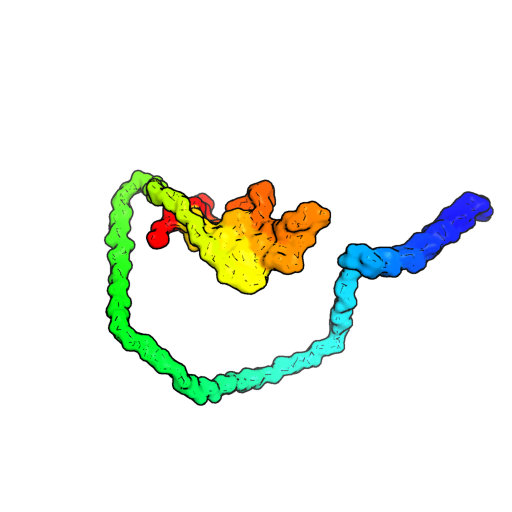139 ASP A CA 1
ATOM 1064 C C . ASP A 1 139 ? 21.350 2.211 -18.936 1.00 95.50 139 ASP A C 1
ATOM 1066 O O . ASP A 1 139 ? 22.133 2.740 -18.142 1.00 95.50 139 ASP A O 1
ATOM 1070 N N . PHE A 1 140 ? 21.788 1.614 -20.048 1.00 96.00 140 PHE A N 1
ATOM 1071 C CA . PHE A 1 140 ? 23.205 1.578 -20.430 1.00 96.00 140 PHE A CA 1
ATOM 1072 C C . PHE A 1 140 ? 23.786 2.969 -20.745 1.00 96.00 140 PHE A C 1
ATOM 1074 O O . PHE A 1 140 ? 25.004 3.138 -20.714 1.00 96.00 140 PHE A O 1
ATOM 1081 N N . SER A 1 141 ? 22.929 3.952 -21.024 1.00 96.44 141 SER A N 1
ATOM 1082 C CA . SER A 1 141 ? 23.288 5.351 -21.269 1.00 96.44 141 SER A CA 1
ATOM 1083 C C . SER A 1 141 ? 23.355 6.174 -19.974 1.00 96.44 141 SER A C 1
ATOM 1085 O O . SER A 1 141 ? 23.809 7.317 -19.992 1.00 96.44 141 SER A O 1
ATOM 1087 N N . GLY A 1 142 ? 22.917 5.614 -18.840 1.00 94.12 142 GLY A N 1
ATOM 1088 C CA . GLY A 1 142 ? 22.796 6.315 -17.561 1.00 94.12 142 GLY A CA 1
ATOM 1089 C C . GLY A 1 142 ? 21.511 7.147 -17.417 1.00 94.12 142 GLY A C 1
ATOM 1090 O O . GLY A 1 142 ? 21.364 7.895 -16.439 1.00 94.12 142 GLY A O 1
ATOM 1091 N N . GLU A 1 143 ? 20.560 7.019 -18.342 1.00 96.50 143 GLU A N 1
ATOM 1092 C CA . GLU A 1 143 ? 19.245 7.654 -18.282 1.00 96.50 143 GLU A CA 1
ATOM 1093 C C . GLU A 1 143 ? 18.350 6.958 -17.247 1.00 96.50 143 GLU A C 1
ATOM 1095 O O . GLU A 1 143 ? 18.408 5.745 -17.055 1.00 96.50 143 GLU A O 1
ATOM 1100 N N . SER A 1 144 ? 17.533 7.735 -16.528 1.00 94.62 144 SER A N 1
ATOM 1101 C CA . SER A 1 144 ? 16.544 7.174 -15.601 1.00 94.62 144 SER A CA 1
ATOM 1102 C C . SER A 1 144 ? 15.324 6.664 -16.358 1.00 94.62 144 SER A C 1
ATOM 1104 O O . SER A 1 144 ? 14.531 7.461 -16.849 1.00 94.62 144 SER A O 1
ATOM 1106 N N . VAL A 1 145 ? 15.113 5.353 -16.344 1.00 94.31 145 VAL A N 1
ATOM 1107 C CA . VAL A 1 145 ? 13.909 4.718 -16.882 1.00 94.31 145 VAL A CA 1
ATOM 1108 C C . VAL A 1 145 ? 12.980 4.356 -15.727 1.00 94.31 145 VAL A C 1
ATOM 1110 O O . VAL A 1 145 ? 13.398 3.745 -14.742 1.00 94.31 145 VAL A O 1
ATOM 1113 N N . THR A 1 146 ? 11.710 4.745 -15.837 1.00 92.69 146 THR A N 1
ATOM 1114 C CA . THR A 1 146 ? 10.641 4.335 -14.915 1.00 92.69 146 THR A CA 1
ATOM 1115 C C . THR A 1 146 ? 9.674 3.428 -15.663 1.00 92.69 146 THR A C 1
ATOM 1117 O O . THR A 1 146 ? 9.235 3.765 -16.758 1.00 92.69 146 THR A O 1
ATOM 1120 N N . LEU A 1 147 ? 9.348 2.276 -15.082 1.00 91.50 147 LEU A N 1
ATOM 1121 C CA 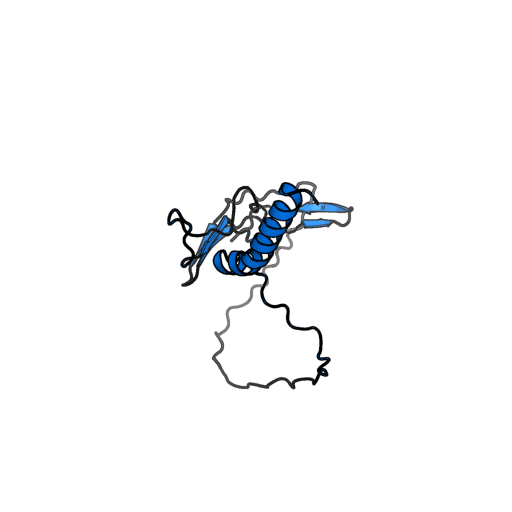. LEU A 1 147 ? 8.350 1.358 -15.624 1.00 91.50 147 LEU A CA 1
ATOM 1122 C C . LEU A 1 147 ? 6.978 1.684 -15.025 1.00 91.50 147 LEU A C 1
ATOM 1124 O O . LEU A 1 147 ? 6.539 1.030 -14.087 1.00 91.50 147 LEU A O 1
ATOM 1128 N N . ASP A 1 148 ? 6.316 2.714 -15.544 1.00 92.00 148 ASP A N 1
ATOM 1129 C CA . ASP A 1 148 ? 4.989 3.173 -15.104 1.00 92.00 148 ASP A CA 1
ATOM 1130 C C . ASP A 1 148 ? 3.884 2.988 -16.155 1.00 92.00 148 ASP A C 1
ATOM 1132 O O . ASP A 1 148 ? 2.731 3.336 -15.903 1.00 92.00 148 ASP A O 1
ATOM 1136 N N . ASN A 1 149 ? 4.211 2.408 -17.312 1.00 92.31 149 ASN A N 1
ATOM 1137 C CA . ASN A 1 149 ? 3.242 2.086 -18.359 1.00 92.31 149 ASN A CA 1
ATOM 1138 C C . ASN A 1 149 ? 2.236 1.008 -17.910 1.00 92.31 149 ASN A C 1
ATOM 1140 O O . ASN A 1 149 ? 2.458 0.293 -16.931 1.00 92.31 149 ASN A O 1
ATOM 1144 N N . VAL A 1 150 ? 1.136 0.878 -18.655 1.00 93.00 150 VAL A N 1
ATOM 1145 C CA . VAL A 1 150 ? 0.114 -0.160 -18.461 1.00 93.00 150 VAL A CA 1
ATOM 1146 C C . VAL A 1 150 ? 0.568 -1.472 -19.104 1.00 93.00 150 VAL A C 1
ATOM 1148 O O . VAL A 1 150 ? 0.907 -1.509 -20.287 1.00 93.00 150 VAL A O 1
ATOM 1151 N N . TRP A 1 151 ? 0.569 -2.554 -18.329 1.00 91.12 151 TRP A N 1
ATOM 1152 C CA . TRP A 1 151 ? 0.939 -3.894 -18.787 1.00 91.12 151 TRP A CA 1
ATOM 1153 C C . TRP A 1 151 ? -0.303 -4.648 -19.267 1.00 91.12 151 TRP A C 1
ATOM 1155 O O . TRP A 1 151 ? -1.412 -4.421 -18.780 1.00 91.12 151 TRP A O 1
ATOM 1165 N N . GLU A 1 152 ? -0.136 -5.535 -20.243 1.00 89.44 152 GLU A N 1
ATOM 1166 C CA . GLU A 1 152 ? -1.229 -6.397 -20.690 1.00 89.44 152 GLU A CA 1
ATOM 1167 C C . GLU A 1 152 ? -1.434 -7.548 -19.693 1.00 89.44 152 GLU A C 1
ATOM 1169 O O . GLU A 1 152 ? -0.471 -8.197 -19.281 1.00 89.44 152 GLU A O 1
ATOM 1174 N N . LEU A 1 153 ? -2.695 -7.754 -19.300 1.00 77.56 153 LEU A N 1
ATOM 1175 C CA . LEU A 1 153 ? -3.185 -8.865 -18.475 1.00 77.56 153 LEU A CA 1
ATOM 1176 C C . LEU A 1 153 ? -3.868 -9.905 -19.358 1.00 77.56 153 LEU A C 1
ATOM 1178 O O . LEU A 1 153 ? -4.714 -9.464 -20.180 1.00 77.56 153 LEU A O 1
#

Organism: NCBI:txid408172

Solvent-accessible surface area (backbone atoms only — not comparable to full-atom values): 10095 Å² total; per-residue (Å²): 134,54,74,67,58,56,50,49,53,52,50,51,53,51,48,64,68,44,46,67,59,52,29,56,76,72,69,69,52,76,74,84,73,79,78,90,80,76,93,73,76,90,70,86,79,77,82,82,86,78,86,77,90,79,86,81,85,78,89,74,85,82,73,82,75,77,79,83,72,81,82,78,74,94,70,88,76,75,61,88,56,78,79,48,73,48,77,49,78,56,97,58,34,40,33,32,33,24,25,33,33,73,53,20,53,72,34,38,34,33,71,88,41,66,47,98,84,68,47,60,43,53,78,45,42,78,94,79,42,64,75,38,80,53,53,71,46,65,51,99,86,65,49,83,46,69,46,64,58,41,47,93,130

Sequence (153 aa):
MDKNTVLAFLIIALILMGMPYYYEMIGLAPPPSPEEGQEESFKPIRAPSIGSSFPAPENTPVQRGGFAKRFDGDGVVKSFSEEKIVYVETPLYVAGVSSRGGGSLVSFILKNYPLNDSTLVDLVVKEINQGNLLIKFKDFSGESVTLDNVWEL

Mean predicted aligned error: 19.29 Å

Foldseek 3Di:
DDPVVVVVVVVVVVCVVCVQVVCVVVVVDDDPDPDPDDPDDDDDDDDDPDDDDDDDDDDDDPPPPDPPPPDDDDDDPQPPDDKDWDWDDDPFWIWTFILFLPTDTPWTWGPPAADPVRGTDTPDDPVPDSVPPWDWDADPVRDIDIRGGGHDD

Nearest PDB structures (foldseek):
  9c3c-assembly1_g  TM=1.991E-01  e=4.181E+00  Oryctolagus cuniculus

Secondary structure (DSSP, 8-state):
--HHHHHHHHHHHHHHHHHHHHHHHTT-PPPPPPPS------------------PPPP--------------SS------PPP-EEEEE-SSEEEEEESBTTT-EEEEEEEEEE-TTSPEEES--HHHHTTTT-EEEE-TTS-EEEE-SBPP-

Radius of gyration: 28.26 Å; Cα contacts (8 Å, |Δi|>4): 147; chains: 1; bounding box: 42×69×81 Å

pLDDT: mean 76.2, std 24.08, range [31.72, 98.5]